Protein AF-A0A3B8NNG6-F1 (afdb_monomer)

Secondary structure (DSSP, 8-state):
-EEEESSHHHHHHHHHTT-SEEEE---S-BTTBTTPPP-HHHHHHHHHTT--S-EEEESS--HHHHHHHHHTT-SEEE-SHHHHTSSSHHHHHHHHHHHHHHHHH-

pLDDT: mean 94.66, std 5.74, range [72.06, 98.62]

Foldseek 3Di:
DEEEDAALVVLVVCVVVPHQAYEYDDADADPVDHPDDTPHLVRLLSNQVPHPHAYEHHHPDALVCVLSNVVSPHPYYDDDCQQPVDPHNVVSVVSSVVSVVVSNVD

Mean predicted aligned error: 2.97 Å

Solvent-accessible surface area (backbone atoms only — not comparable to full-atom values): 5779 Å² total; per-residue (Å²): 93,75,42,80,31,78,48,55,70,50,43,51,49,41,51,76,73,61,43,61,28,37,38,40,42,39,37,33,68,32,88,94,52,73,89,58,81,46,59,27,46,62,52,45,33,56,28,47,76,74,42,89,58,50,31,28,42,26,38,51,51,43,56,90,57,43,45,59,35,44,77,20,53,36,72,44,74,45,72,57,63,62,34,76,70,37,98,48,41,66,60,41,48,50,50,36,52,52,40,52,55,51,54,77,72,108

Structure (mmCIF, N/CA/C/O backbone):
data_AF-A0A3B8NNG6-F1
#
_entry.id   AF-A0A3B8NNG6-F1
#
loop_
_atom_site.group_PDB
_atom_site.id
_atom_site.type_symbol
_atom_site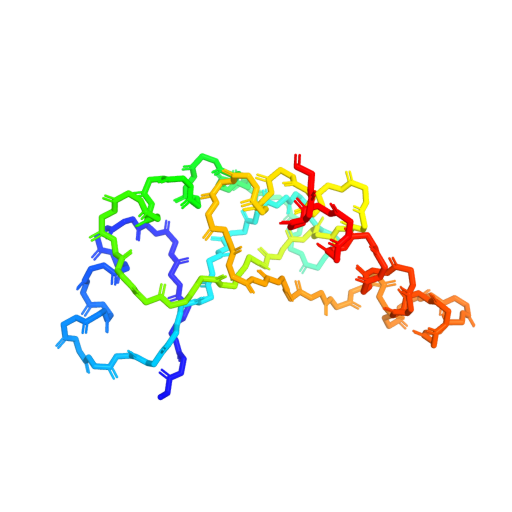.label_atom_id
_atom_site.label_alt_id
_atom_site.label_comp_id
_atom_site.label_asym_id
_atom_site.label_entity_id
_atom_site.label_seq_id
_atom_site.pdbx_PDB_ins_code
_atom_site.Cartn_x
_atom_site.Cartn_y
_atom_site.Cartn_z
_atom_site.occupancy
_atom_site.B_iso_or_equiv
_atom_site.auth_seq_id
_atom_site.auth_comp_id
_atom_site.auth_asym_id
_atom_site.auth_atom_id
_atom_site.pdbx_PDB_model_num
ATOM 1 N N . ILE A 1 1 ? -17.477 4.188 -0.202 1.00 92.81 1 ILE A N 1
ATOM 2 C CA . ILE A 1 1 ? -16.520 5.095 -0.861 1.00 92.81 1 ILE A CA 1
ATOM 3 C C . ILE A 1 1 ? -15.156 4.927 -0.191 1.00 92.81 1 ILE A C 1
ATOM 5 O O . ILE A 1 1 ? -15.122 4.788 1.026 1.00 92.81 1 ILE A O 1
ATOM 9 N N . GLY A 1 2 ? -14.053 4.906 -0.950 1.00 97.12 2 GLY A N 1
ATOM 10 C CA . GLY A 1 2 ? -12.693 4.812 -0.392 1.00 97.12 2 GLY A CA 1
ATOM 11 C C . GLY A 1 2 ? -12.102 6.175 -0.014 1.00 97.12 2 GLY A C 1
ATOM 12 O O . GLY A 1 2 ? -12.447 7.185 -0.632 1.00 97.12 2 GLY A O 1
ATOM 13 N N . ARG A 1 3 ? -11.212 6.216 0.988 1.00 98.19 3 ARG A N 1
ATOM 14 C CA . ARG A 1 3 ? -10.551 7.452 1.461 1.00 98.19 3 ARG A CA 1
ATOM 15 C C . ARG A 1 3 ? -9.034 7.286 1.534 1.00 98.19 3 ARG A C 1
ATOM 17 O O . ARG A 1 3 ? -8.555 6.306 2.092 1.00 98.19 3 ARG A O 1
ATOM 24 N N . SER A 1 4 ? -8.289 8.257 1.009 1.00 97.56 4 SER A N 1
ATOM 25 C CA . SER A 1 4 ? -6.831 8.316 1.173 1.00 97.56 4 SER A CA 1
ATOM 26 C C . SER A 1 4 ? -6.464 8.866 2.546 1.00 97.56 4 SER A C 1
ATOM 28 O O . SER A 1 4 ? -7.036 9.869 2.978 1.00 97.56 4 SER A O 1
ATOM 30 N N . VAL A 1 5 ? -5.512 8.226 3.222 1.00 97.31 5 VAL A N 1
ATOM 31 C CA . VAL A 1 5 ? -5.060 8.604 4.565 1.00 97.31 5 VAL A CA 1
ATOM 32 C C . VAL A 1 5 ? -3.542 8.492 4.694 1.00 97.31 5 VAL A C 1
ATOM 34 O O . VAL A 1 5 ? -2.907 7.635 4.079 1.00 97.31 5 VAL A O 1
ATOM 37 N N . HIS A 1 6 ? -2.983 9.361 5.536 1.00 96.31 6 HIS A N 1
ATOM 38 C CA . HIS A 1 6 ? -1.540 9.485 5.785 1.00 96.31 6 HIS A CA 1
ATOM 39 C C . HIS A 1 6 ? -1.199 9.443 7.289 1.00 96.31 6 HIS A C 1
ATOM 41 O O . HIS A 1 6 ? -0.083 9.755 7.689 1.00 96.31 6 HIS A O 1
ATOM 47 N N . SER A 1 7 ? -2.172 9.108 8.145 1.00 96.75 7 SER A N 1
ATOM 48 C CA . SER A 1 7 ? -2.004 9.013 9.599 1.00 96.75 7 SER A CA 1
ATOM 49 C C . SER A 1 7 ? -3.100 8.146 10.230 1.00 96.75 7 SER A C 1
ATOM 51 O O . SER A 1 7 ? -4.206 8.039 9.692 1.00 96.75 7 SER A O 1
ATOM 53 N N . SER A 1 8 ? -2.839 7.591 11.417 1.00 96.81 8 SER A N 1
ATOM 54 C CA . SER A 1 8 ? -3.838 6.825 12.180 1.00 96.81 8 SER A CA 1
ATOM 55 C C . SER A 1 8 ? -5.033 7.672 12.616 1.00 96.81 8 SER A C 1
ATOM 57 O O . SER A 1 8 ? -6.165 7.194 12.632 1.00 96.81 8 SER A O 1
ATOM 59 N N . SER A 1 9 ? -4.822 8.959 12.906 1.00 97.50 9 SER A N 1
ATOM 60 C CA . SER A 1 9 ? -5.919 9.876 13.234 1.00 97.50 9 SER A CA 1
ATOM 61 C C . SER A 1 9 ? -6.856 10.103 12.045 1.00 97.50 9 SER A C 1
ATOM 63 O O . SER A 1 9 ? -8.075 10.080 12.222 1.00 97.50 9 SER A O 1
ATOM 65 N N . ALA A 1 10 ? -6.309 10.261 10.836 1.00 97.75 10 ALA A N 1
ATOM 66 C CA . ALA A 1 10 ? -7.098 10.384 9.614 1.00 97.75 10 ALA A CA 1
ATOM 67 C C . ALA A 1 10 ? -7.829 9.077 9.275 1.00 97.75 10 ALA A C 1
ATOM 69 O O . ALA A 1 10 ? -8.986 9.123 8.863 1.00 97.75 10 ALA A O 1
ATOM 70 N N . ALA A 1 11 ? -7.195 7.922 9.504 1.00 98.00 11 ALA A N 1
ATOM 71 C CA . ALA A 1 11 ? -7.826 6.615 9.332 1.00 98.00 11 ALA A CA 1
ATOM 72 C C . ALA A 1 11 ? -9.062 6.442 10.229 1.00 98.00 11 ALA A C 1
ATOM 74 O O . ALA A 1 11 ? -10.142 6.118 9.739 1.00 98.00 11 ALA A O 1
ATOM 75 N N . LEU A 1 12 ? -8.937 6.747 11.524 1.00 98.06 12 LEU A N 1
ATOM 76 C CA . LEU A 1 12 ? -10.053 6.667 12.473 1.00 98.06 12 LEU A CA 1
ATOM 77 C C . LEU A 1 12 ? -11.163 7.680 12.170 1.00 98.06 12 LEU A C 1
ATOM 79 O O . LEU A 1 12 ? -12.339 7.397 12.398 1.00 98.06 12 LEU A O 1
ATOM 83 N N . ALA A 1 13 ? -10.813 8.870 11.676 1.00 98.19 13 ALA A N 1
ATOM 84 C CA . ALA A 1 13 ? -11.805 9.840 11.223 1.00 98.19 13 ALA A CA 1
ATOM 85 C C . ALA A 1 13 ? -12.575 9.310 10.004 1.00 98.19 13 ALA A C 1
ATOM 87 O O . ALA A 1 13 ? -13.803 9.302 10.021 1.00 98.19 13 ALA A O 1
ATOM 88 N N . ALA A 1 14 ? -11.870 8.785 8.999 1.00 98.12 14 ALA A N 1
ATOM 89 C CA . ALA A 1 14 ? -12.479 8.220 7.798 1.00 98.12 14 ALA A CA 1
ATOM 90 C C . ALA A 1 14 ? -13.382 7.012 8.106 1.00 98.12 14 ALA A C 1
ATOM 92 O O . ALA A 1 14 ? -14.447 6.877 7.507 1.00 98.12 14 ALA A O 1
ATOM 93 N N . GLU A 1 15 ? -13.003 6.168 9.068 1.00 98.12 15 GLU A N 1
ATOM 94 C CA . GLU A 1 15 ? -13.855 5.077 9.550 1.00 98.12 15 GLU A CA 1
ATOM 95 C C . GLU A 1 15 ? -15.163 5.598 10.160 1.00 98.12 15 GLU A C 1
ATOM 97 O O . GLU A 1 15 ? -16.243 5.136 9.796 1.00 98.12 15 GLU A O 1
ATOM 102 N N . LYS A 1 16 ? -15.092 6.617 11.025 1.00 97.75 16 LYS A N 1
ATOM 103 C CA . LYS A 1 16 ? -16.283 7.251 11.621 1.00 97.75 16 LYS A CA 1
ATOM 104 C C . LYS A 1 16 ? -17.163 7.959 10.593 1.00 97.75 16 LYS A C 1
ATOM 106 O O . LYS A 1 16 ? -18.375 8.019 10.771 1.00 97.75 16 LYS A O 1
ATOM 111 N N . GLU A 1 17 ? -16.560 8.492 9.536 1.00 97.94 17 GLU A N 1
ATOM 112 C CA . GLU A 1 17 ? -17.259 9.103 8.402 1.00 97.94 17 GLU A CA 1
ATOM 113 C C . GLU A 1 17 ? -17.935 8.067 7.483 1.00 97.94 17 GLU A C 1
ATOM 115 O O . GLU A 1 17 ? -18.667 8.453 6.572 1.00 97.94 17 GLU A O 1
ATOM 120 N N . GLY A 1 18 ? -17.729 6.766 7.718 1.00 97.88 18 GLY A N 1
ATOM 121 C CA . GLY A 1 18 ? -18.358 5.692 6.949 1.00 97.88 18 GLY A CA 1
ATOM 122 C C . GLY A 1 18 ? -17.631 5.351 5.648 1.00 97.88 18 GLY A C 1
ATOM 123 O O . GLY A 1 18 ? -18.274 5.016 4.654 1.00 97.88 18 GLY A O 1
ATOM 124 N N . ALA A 1 19 ? -16.299 5.464 5.616 1.00 98.38 19 ALA A N 1
ATOM 125 C CA . ALA A 1 19 ? -15.513 4.937 4.503 1.00 98.38 19 ALA A CA 1
ATOM 126 C C . ALA A 1 19 ? -15.664 3.406 4.384 1.00 98.38 19 ALA A C 1
ATOM 128 O O . ALA A 1 19 ? -15.756 2.706 5.387 1.00 98.38 19 ALA A O 1
ATOM 129 N N . ASP A 1 20 ? -15.636 2.882 3.153 1.00 98.44 20 ASP A N 1
ATOM 130 C CA . ASP A 1 20 ? -15.699 1.427 2.912 1.00 98.44 20 ASP A CA 1
ATOM 131 C C . ASP A 1 20 ? -14.315 0.770 3.013 1.00 98.44 20 ASP A C 1
ATOM 133 O O . ASP A 1 20 ? -14.202 -0.408 3.332 1.00 98.44 20 ASP A O 1
ATOM 137 N N . PHE A 1 21 ? -13.263 1.521 2.676 1.00 98.56 21 PHE A N 1
ATOM 138 C CA . PHE A 1 21 ? -11.866 1.093 2.723 1.00 98.56 21 PHE A CA 1
ATOM 139 C C . PHE A 1 21 ? -10.942 2.313 2.733 1.00 98.56 21 PHE A C 1
ATOM 141 O O . PHE A 1 21 ? -11.335 3.419 2.332 1.00 98.56 21 PHE A O 1
ATOM 148 N N . LEU A 1 22 ? -9.699 2.102 3.156 1.00 98.62 22 LEU A N 1
ATOM 149 C CA . LEU A 1 22 ? -8.685 3.145 3.231 1.00 98.62 22 LEU A CA 1
ATOM 150 C C . LEU A 1 22 ? -7.553 2.876 2.246 1.00 98.62 22 LEU A C 1
ATOM 152 O O . LEU A 1 22 ? -7.085 1.750 2.106 1.00 98.62 22 LEU A O 1
ATOM 156 N N . VAL A 1 23 ? -7.094 3.932 1.584 1.00 98.25 23 VAL A N 1
ATOM 157 C CA . VAL A 1 23 ? -5.878 3.928 0.772 1.00 98.25 23 VAL A CA 1
ATOM 158 C C . VAL A 1 23 ? -4.775 4.577 1.599 1.00 98.25 23 VAL A C 1
ATOM 160 O O . VAL A 1 23 ? -4.843 5.766 1.902 1.00 98.25 23 VAL A O 1
ATOM 163 N N . VAL A 1 24 ? -3.777 3.792 1.990 1.00 98.06 24 VAL A N 1
ATOM 164 C CA . VAL A 1 24 ? -2.717 4.205 2.913 1.00 98.06 24 VAL A CA 1
ATOM 165 C C . VAL A 1 24 ? -1.438 4.440 2.123 1.00 98.06 24 VAL A C 1
ATOM 167 O O . VAL A 1 24 ? -0.930 3.527 1.472 1.00 98.06 24 VAL A O 1
ATOM 170 N N . GLY A 1 25 ? -0.908 5.658 2.171 1.00 93.19 25 GLY A N 1
ATOM 171 C CA . GLY A 1 25 ? 0.292 6.030 1.425 1.00 93.19 25 GLY A CA 1
ATOM 172 C C . GLY A 1 25 ? 1.092 7.145 2.095 1.00 93.19 25 GLY A C 1
ATOM 173 O O . GLY A 1 25 ? 0.637 7.744 3.063 1.00 93.19 25 GLY A O 1
ATOM 174 N N . THR A 1 26 ? 2.288 7.467 1.609 1.00 92.31 26 THR A N 1
ATOM 175 C CA . THR A 1 26 ? 3.054 6.729 0.585 1.00 92.31 26 THR A CA 1
ATOM 176 C C . THR A 1 26 ? 3.900 5.651 1.276 1.00 92.31 26 THR A C 1
ATOM 178 O O . THR A 1 26 ? 4.599 5.955 2.240 1.00 92.31 26 THR A O 1
ATOM 181 N N . MET A 1 27 ? 3.837 4.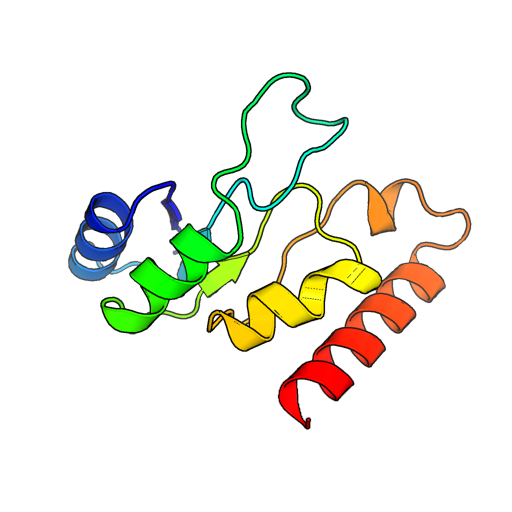392 0.824 1.00 94.88 27 MET A N 1
ATOM 182 C CA . MET A 1 27 ? 4.540 3.274 1.482 1.00 94.88 27 MET A CA 1
ATOM 183 C C . MET A 1 27 ? 6.041 3.255 1.191 1.00 94.88 27 MET A C 1
ATOM 185 O O . MET A 1 27 ? 6.842 3.062 2.096 1.00 94.88 27 MET A O 1
ATOM 189 N N . TYR A 1 28 ? 6.435 3.510 -0.052 1.00 93.62 28 TYR A N 1
ATOM 190 C CA . TYR A 1 28 ? 7.832 3.507 -0.478 1.00 93.62 28 TYR A CA 1
ATOM 191 C C . TYR A 1 28 ? 8.115 4.666 -1.434 1.00 93.62 28 TYR A C 1
ATOM 193 O O . TYR A 1 28 ? 7.203 5.235 -2.040 1.00 93.62 28 TYR A O 1
ATOM 201 N N . ALA A 1 29 ? 9.396 5.001 -1.602 1.00 87.62 29 ALA A N 1
ATOM 202 C CA . ALA A 1 29 ? 9.815 6.035 -2.541 1.00 87.62 29 ALA A CA 1
ATOM 203 C C . ALA A 1 29 ? 9.356 5.684 -3.967 1.00 87.62 29 ALA A C 1
ATOM 205 O O . ALA A 1 29 ? 9.395 4.524 -4.383 1.00 87.62 29 ALA A O 1
ATOM 206 N N . SER A 1 30 ? 8.917 6.684 -4.732 1.00 80.50 30 SER A N 1
ATOM 207 C CA . SER A 1 30 ? 8.425 6.467 -6.093 1.00 80.50 30 SER A CA 1
ATOM 208 C C . SER A 1 30 ? 8.865 7.574 -7.043 1.00 80.50 30 SER A C 1
ATOM 210 O O . SER A 1 30 ? 8.990 8.731 -6.653 1.00 80.50 30 SER A O 1
ATOM 212 N N . SER A 1 31 ? 9.047 7.230 -8.318 1.00 77.12 31 SER A N 1
ATOM 213 C CA . SER A 1 31 ? 9.351 8.209 -9.368 1.00 77.12 31 SER A CA 1
ATOM 214 C C . SER A 1 31 ? 8.178 9.141 -9.688 1.00 77.12 31 SER A C 1
ATOM 216 O O . SER A 1 31 ? 8.394 10.212 -10.246 1.00 77.12 31 SER A O 1
ATOM 218 N N . SER A 1 32 ? 6.947 8.758 -9.335 1.00 73.19 32 SER A N 1
ATOM 219 C CA . SER A 1 32 ? 5.754 9.591 -9.520 1.00 73.19 32 SER A CA 1
ATOM 220 C C . SER A 1 32 ? 5.653 10.734 -8.503 1.00 73.19 32 SER A C 1
ATOM 222 O O . SER A 1 32 ? 4.969 11.709 -8.785 1.00 73.19 32 SER A O 1
ATOM 224 N N . HIS A 1 33 ? 6.338 10.624 -7.357 1.00 72.06 33 HIS A N 1
ATOM 225 C CA . HIS A 1 33 ? 6.376 11.635 -6.291 1.00 72.06 33 HIS A CA 1
ATOM 226 C C . HIS A 1 33 ? 7.802 11.720 -5.708 1.00 72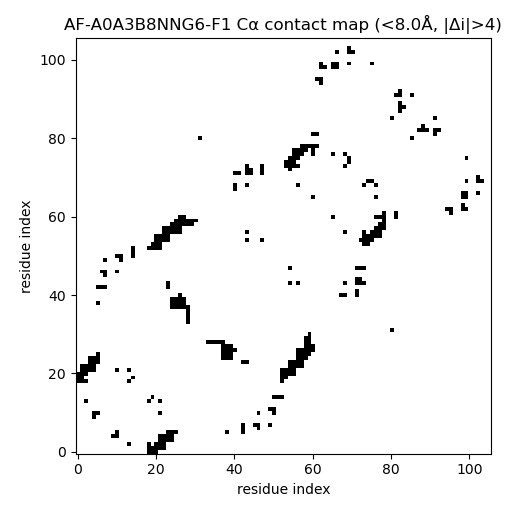.06 33 HIS A C 1
ATOM 228 O O . HIS A 1 33 ? 8.075 11.178 -4.634 1.00 72.06 33 HIS A O 1
ATOM 234 N N . PRO A 1 34 ? 8.760 12.314 -6.443 1.00 74.50 34 PRO A N 1
ATOM 235 C CA . PRO A 1 34 ? 10.146 12.394 -6.000 1.00 74.50 34 PRO A CA 1
ATOM 236 C C . PRO A 1 34 ? 10.299 13.366 -4.819 1.00 74.50 34 PRO A C 1
ATOM 238 O O . PRO A 1 34 ? 9.790 14.481 -4.861 1.00 74.50 34 PRO A O 1
ATOM 241 N N . GLY A 1 35 ? 11.055 12.963 -3.793 1.00 73.62 35 GLY A N 1
ATOM 242 C CA . GLY A 1 35 ? 11.416 13.822 -2.654 1.00 73.62 35 GLY A CA 1
ATOM 243 C C . GLY A 1 35 ? 10.470 13.765 -1.451 1.00 73.62 35 GLY A C 1
ATOM 244 O O . GLY A 1 35 ? 10.769 14.386 -0.435 1.00 73.62 35 GLY A O 1
ATOM 245 N N . GLU A 1 36 ? 9.375 13.010 -1.529 1.00 78.69 36 GLU A N 1
ATOM 246 C CA . GLU A 1 36 ? 8.544 12.715 -0.359 1.00 78.69 36 GLU A CA 1
ATOM 247 C C . GLU A 1 36 ? 9.166 11.591 0.475 1.00 78.69 36 GLU A C 1
ATOM 249 O O . GLU A 1 36 ? 9.514 10.531 -0.055 1.00 78.69 36 GLU A O 1
ATOM 254 N N . GLU A 1 37 ? 9.297 11.817 1.784 1.00 84.38 37 GLU A N 1
ATOM 255 C CA . GLU A 1 37 ? 9.709 10.777 2.723 1.00 84.38 37 GLU A CA 1
ATOM 256 C C . GLU A 1 37 ? 8.552 9.777 2.899 1.00 84.38 37 GLU A C 1
ATOM 258 O O . GLU A 1 37 ? 7.451 10.178 3.290 1.00 84.38 37 GLU A O 1
ATOM 263 N N . PRO A 1 38 ? 8.742 8.486 2.574 1.00 90.25 38 PRO A N 1
ATOM 264 C CA . PRO A 1 38 ? 7.669 7.509 2.690 1.00 90.25 38 PRO A CA 1
ATOM 265 C C . PRO A 1 38 ? 7.285 7.284 4.152 1.00 90.25 38 PRO A C 1
ATOM 267 O O . PRO A 1 38 ? 8.150 7.120 5.008 1.00 90.25 38 PRO A O 1
ATOM 270 N N . ALA A 1 39 ? 5.984 7.178 4.425 1.00 93.19 39 ALA A N 1
ATOM 271 C CA . ALA A 1 39 ? 5.484 6.811 5.750 1.00 93.19 39 ALA A CA 1
ATOM 272 C C . ALA A 1 39 ? 5.860 5.368 6.128 1.00 93.19 39 ALA A C 1
ATOM 274 O O . ALA A 1 39 ? 5.974 5.028 7.306 1.00 93.19 39 ALA A O 1
ATOM 275 N N . GLY A 1 40 ? 6.055 4.517 5.119 1.00 94.06 40 GLY A N 1
ATOM 276 C CA . GLY A 1 40 ? 6.498 3.148 5.313 1.00 94.06 40 GLY A CA 1
ATOM 277 C C . GLY A 1 40 ? 5.416 2.200 5.843 1.00 94.06 40 GLY A C 1
ATOM 278 O O . GLY A 1 40 ? 4.319 2.614 6.232 1.00 94.06 40 GLY A O 1
ATOM 279 N N . PRO A 1 41 ? 5.740 0.900 5.922 1.00 96.12 41 PRO A N 1
ATOM 280 C CA . PRO A 1 41 ? 4.855 -0.126 6.484 1.00 96.12 41 PRO A CA 1
ATOM 281 C C . PRO A 1 41 ? 4.559 0.051 7.979 1.00 96.12 41 PRO A C 1
ATOM 283 O O . PRO A 1 41 ? 3.599 -0.526 8.487 1.00 96.12 41 PRO A O 1
ATOM 286 N N . GLY A 1 42 ? 5.334 0.877 8.692 1.00 96.81 42 GLY A N 1
ATOM 287 C CA . GLY A 1 42 ? 5.036 1.265 10.073 1.00 96.81 42 GLY A CA 1
ATOM 288 C C . GLY A 1 42 ? 3.660 1.922 10.206 1.00 96.81 42 GLY A C 1
ATOM 289 O O . GLY A 1 42 ? 2.859 1.486 11.027 1.00 96.81 42 GLY A O 1
ATOM 290 N N . LEU A 1 43 ? 3.332 2.872 9.322 1.00 97.38 43 LEU A N 1
ATOM 291 C CA . LEU A 1 43 ? 2.011 3.509 9.306 1.00 97.38 43 LEU A CA 1
ATOM 292 C C . LEU A 1 43 ? 0.887 2.497 9.041 1.00 97.38 43 LEU A C 1
ATOM 294 O O . LEU A 1 43 ? -0.168 2.562 9.671 1.00 97.38 43 LEU A O 1
ATOM 298 N N . MET A 1 44 ? 1.106 1.554 8.119 1.00 98.25 44 MET A N 1
ATOM 299 C CA . MET A 1 44 ? 0.146 0.479 7.846 1.00 98.25 44 MET A CA 1
ATOM 300 C C . MET A 1 44 ? -0.119 -0.344 9.114 1.00 98.25 44 MET A C 1
ATOM 302 O O . MET A 1 44 ? -1.275 -0.578 9.469 1.00 98.25 44 MET A O 1
ATOM 306 N N . ARG A 1 45 ? 0.946 -0.702 9.841 1.00 98.19 45 ARG A N 1
ATOM 307 C CA . ARG A 1 45 ? 0.859 -1.453 11.097 1.00 98.19 45 ARG A CA 1
ATOM 308 C C . ARG A 1 45 ? 0.092 -0.682 12.170 1.00 98.19 45 ARG A C 1
ATOM 310 O O . ARG A 1 45 ? -0.804 -1.248 12.791 1.00 98.19 45 ARG A O 1
ATOM 317 N N . ASP A 1 46 ? 0.369 0.608 12.330 1.00 97.94 46 ASP A N 1
ATOM 318 C CA . ASP A 1 46 ? -0.322 1.460 13.303 1.00 97.94 46 ASP A CA 1
ATOM 319 C C . ASP A 1 46 ? -1.823 1.595 12.999 1.00 97.94 46 ASP A C 1
ATOM 321 O O . ASP A 1 46 ? -2.665 1.541 13.903 1.00 97.94 46 ASP A O 1
ATOM 325 N N . ILE A 1 47 ? -2.179 1.755 11.720 1.00 98.19 47 ILE A N 1
ATOM 326 C CA . ILE A 1 47 ? -3.580 1.843 11.295 1.00 98.19 47 ILE A CA 1
ATOM 327 C C . ILE A 1 47 ? -4.274 0.494 11.478 1.00 98.19 47 ILE A C 1
ATOM 329 O O . ILE A 1 47 ? -5.355 0.461 12.058 1.00 98.19 47 ILE A O 1
ATOM 333 N N . SER A 1 48 ? -3.667 -0.614 11.048 1.00 97.81 48 SER A N 1
ATOM 334 C CA . SER A 1 48 ? -4.276 -1.949 11.165 1.00 97.81 48 SER A CA 1
ATOM 335 C C . SER A 1 48 ? -4.550 -2.358 12.617 1.00 97.81 48 SER A C 1
ATOM 337 O O . SER A 1 48 ? -5.521 -3.059 12.893 1.00 97.81 48 SER A O 1
ATOM 339 N N . GLY A 1 49 ? -3.745 -1.869 13.567 1.00 97.50 49 GLY A N 1
ATOM 340 C CA . GLY A 1 49 ? -3.954 -2.107 14.994 1.00 97.50 49 GLY A CA 1
ATOM 341 C C . GLY A 1 49 ? -5.142 -1.349 15.600 1.00 97.50 49 GLY A C 1
ATOM 342 O O . GLY A 1 49 ? -5.555 -1.664 16.716 1.00 97.50 49 GLY A O 1
ATOM 343 N N . THR A 1 50 ? -5.693 -0.347 14.905 1.00 95.69 50 THR A N 1
ATOM 344 C CA . THR A 1 50 ? -6.721 0.559 15.454 1.00 95.69 50 THR A CA 1
ATOM 345 C C . THR A 1 50 ? -7.973 0.704 14.588 1.00 95.69 50 THR A C 1
ATOM 347 O O . THR A 1 50 ? -9.054 0.922 15.134 1.00 95.69 50 THR A O 1
ATOM 350 N N . CYS A 1 51 ? -7.857 0.553 13.270 1.00 95.88 51 CYS A N 1
ATOM 351 C CA . CYS A 1 51 ? -8.937 0.649 12.294 1.00 95.88 51 CYS A CA 1
ATOM 352 C C . CYS A 1 51 ? -9.333 -0.744 11.790 1.00 95.88 51 CYS A C 1
ATOM 354 O O . CYS A 1 51 ? -8.483 -1.607 11.583 1.00 95.88 51 CYS A O 1
ATOM 356 N N . ARG A 1 52 ? -10.634 -0.967 11.581 1.00 95.50 52 ARG A N 1
ATOM 357 C CA . ARG A 1 52 ? -11.189 -2.258 11.138 1.00 95.50 52 ARG A CA 1
ATOM 358 C C . ARG A 1 52 ? -11.509 -2.299 9.646 1.00 95.50 52 ARG A C 1
ATOM 360 O O . ARG A 1 52 ? -11.901 -3.353 9.145 1.00 95.50 52 ARG A O 1
ATOM 367 N N . LEU A 1 53 ? -11.392 -1.171 8.950 1.00 98.31 53 LEU A N 1
ATOM 368 C CA . LEU A 1 53 ? -11.634 -1.104 7.514 1.00 98.31 53 LEU A CA 1
ATOM 369 C C . LEU A 1 53 ? -10.518 -1.802 6.723 1.00 98.31 53 LEU A C 1
ATOM 371 O O . LEU A 1 53 ? 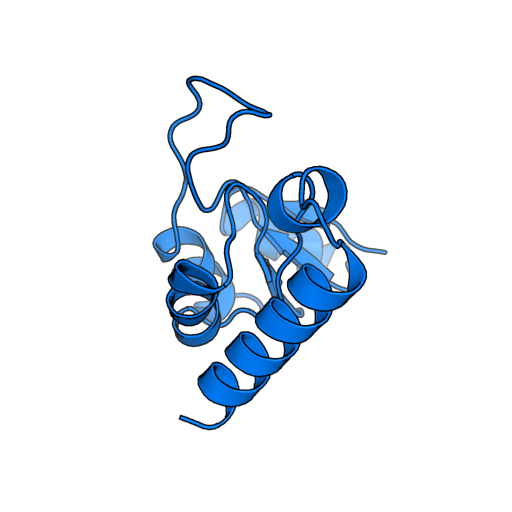-9.362 -1.773 7.147 1.00 98.31 53 LEU A O 1
ATOM 375 N N . PRO A 1 54 ? -10.826 -2.363 5.540 1.00 98.44 54 PRO A N 1
ATOM 376 C CA . PRO A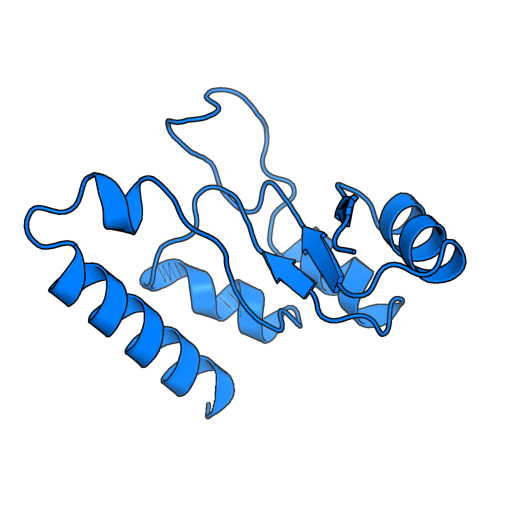 1 54 ? -9.809 -2.865 4.627 1.00 98.44 54 PRO A CA 1
ATOM 377 C C . PRO A 1 54 ? -8.793 -1.779 4.261 1.00 98.44 54 PRO A C 1
ATOM 379 O O . PRO A 1 54 ? -9.169 -0.652 3.919 1.00 98.44 54 PRO A O 1
ATOM 382 N N . LEU A 1 55 ? -7.509 -2.134 4.297 1.00 98.62 55 LEU A N 1
ATOM 383 C CA . LEU A 1 55 ? -6.402 -1.211 4.043 1.00 98.62 55 LEU A CA 1
ATOM 384 C C . LEU A 1 55 ? -5.701 -1.563 2.733 1.00 98.62 55 LEU A C 1
ATOM 386 O O . LEU A 1 55 ? -5.259 -2.696 2.542 1.00 98.62 55 LEU A O 1
ATOM 390 N N . ILE A 1 56 ? -5.572 -0.587 1.839 1.00 98.50 56 ILE A N 1
ATOM 391 C CA . ILE A 1 56 ? -4.887 -0.720 0.554 1.00 98.50 56 ILE A CA 1
ATOM 392 C C . ILE A 1 56 ? -3.613 0.122 0.583 1.00 98.50 56 ILE A C 1
ATOM 394 O O . ILE A 1 56 ? -3.685 1.349 0.598 1.00 98.50 56 ILE A O 1
ATOM 398 N N . GLY A 1 57 ? -2.445 -0.520 0.581 1.00 97.75 57 GLY A N 1
ATOM 399 C CA . GLY A 1 57 ? -1.161 0.186 0.550 1.00 97.75 57 GLY A CA 1
ATOM 400 C C . GLY A 1 57 ? -0.857 0.761 -0.834 1.00 97.75 57 GLY A C 1
ATOM 401 O O . GLY A 1 57 ? -0.977 0.055 -1.834 1.00 97.75 57 GLY A O 1
ATOM 402 N N . ILE A 1 58 ? -0.449 2.028 -0.915 1.00 96.25 58 ILE A N 1
ATOM 403 C CA . ILE A 1 58 ? -0.093 2.695 -2.173 1.00 96.25 58 ILE A CA 1
ATOM 404 C C . ILE A 1 58 ? 1.233 3.452 -2.065 1.00 96.25 58 ILE A C 1
ATOM 406 O O . ILE A 1 58 ? 1.596 3.987 -1.018 1.00 96.25 58 ILE A O 1
ATOM 410 N N . GLY A 1 59 ? 1.933 3.543 -3.196 1.00 93.81 59 GLY A N 1
ATOM 411 C CA . GLY A 1 59 ? 3.138 4.355 -3.349 1.00 93.81 59 GLY A CA 1
ATOM 412 C C . GLY A 1 59 ? 4.406 3.514 -3.321 1.00 93.81 59 GLY A C 1
ATOM 413 O O . GLY A 1 59 ? 4.742 2.929 -2.299 1.00 93.81 59 GLY A O 1
ATOM 414 N N . GLY A 1 60 ? 5.083 3.427 -4.470 1.00 93.12 60 GLY A N 1
ATOM 415 C CA . GLY A 1 60 ? 6.350 2.698 -4.612 1.00 93.12 60 GLY A CA 1
ATOM 416 C C . GLY A 1 60 ? 6.264 1.177 -4.402 1.00 93.12 60 GLY A C 1
ATOM 417 O O . GLY A 1 60 ? 7.288 0.527 -4.213 1.00 93.12 60 GLY A O 1
ATOM 418 N N . VAL A 1 61 ? 5.060 0.596 -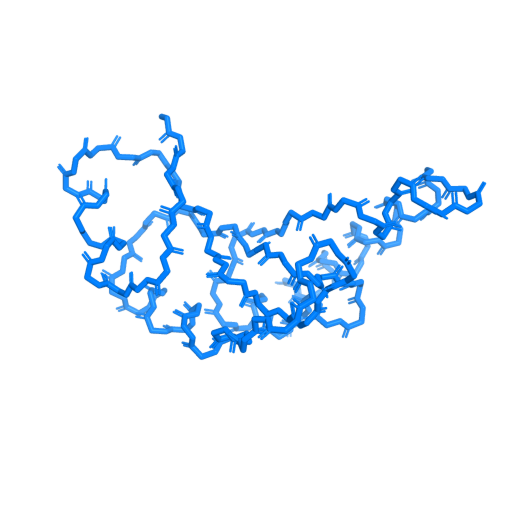4.430 1.00 95.44 61 VAL A N 1
ATOM 419 C CA . VAL A 1 61 ? 4.869 -0.845 -4.221 1.00 95.44 61 VAL A CA 1
ATOM 420 C C . VAL A 1 61 ? 5.334 -1.646 -5.444 1.00 95.44 61 VAL A C 1
ATOM 422 O O . VAL A 1 61 ? 5.031 -1.304 -6.592 1.00 95.44 61 VAL A O 1
ATOM 425 N N . THR A 1 62 ? 6.054 -2.731 -5.182 1.00 94.44 62 THR A N 1
ATOM 426 C CA . THR A 1 62 ? 6.491 -3.754 -6.137 1.00 94.44 62 THR A CA 1
ATOM 427 C C . THR A 1 62 ? 6.163 -5.139 -5.570 1.00 94.44 62 THR A C 1
ATOM 429 O O . THR A 1 62 ? 5.882 -5.254 -4.377 1.00 94.44 62 THR A O 1
ATOM 432 N N . PRO A 1 63 ? 6.198 -6.215 -6.378 1.00 93.44 63 PRO A N 1
ATOM 433 C CA . PRO A 1 63 ? 6.031 -7.565 -5.849 1.00 93.44 63 PRO A CA 1
ATOM 434 C C . PRO A 1 63 ? 6.988 -7.850 -4.687 1.00 93.44 63 PRO A C 1
ATOM 436 O O . PRO A 1 63 ? 6.572 -8.368 -3.670 1.00 93.44 63 PRO A O 1
ATOM 439 N N . GLU A 1 64 ? 8.244 -7.428 -4.788 1.00 91.69 64 GLU A N 1
ATOM 440 C CA . GLU A 1 64 ? 9.295 -7.752 -3.822 1.00 91.69 64 GLU A CA 1
ATOM 441 C C . GLU A 1 64 ? 9.111 -7.081 -2.449 1.00 91.69 64 GLU A C 1
ATOM 443 O O . GLU A 1 64 ? 9.616 -7.605 -1.461 1.00 91.69 64 GLU A O 1
ATOM 448 N N . ASN A 1 65 ? 8.395 -5.951 -2.371 1.00 94.25 65 ASN A N 1
ATOM 449 C CA . ASN A 1 65 ? 8.127 -5.249 -1.108 1.00 94.25 65 ASN A CA 1
ATOM 450 C C . ASN A 1 65 ? 6.671 -5.375 -0.621 1.00 94.25 65 ASN A C 1
ATOM 452 O O . ASN A 1 65 ? 6.381 -5.060 0.529 1.00 94.25 65 ASN A O 1
ATOM 456 N N . ALA A 1 66 ? 5.755 -5.891 -1.447 1.00 95.56 66 ALA A N 1
ATOM 457 C CA . ALA A 1 66 ? 4.343 -6.011 -1.088 1.00 95.56 66 ALA A CA 1
ATOM 458 C C . ALA A 1 66 ? 4.094 -6.924 0.128 1.00 95.56 66 ALA A C 1
ATOM 460 O O . ALA A 1 66 ? 3.107 -6.734 0.837 1.00 95.56 66 ALA A O 1
ATOM 461 N N . GLY A 1 67 ? 4.986 -7.884 0.388 1.00 95.56 67 GLY A N 1
ATOM 462 C CA . GLY A 1 67 ? 4.865 -8.818 1.512 1.00 95.56 67 GLY A CA 1
ATOM 463 C C . GLY A 1 67 ? 4.920 -8.122 2.869 1.00 95.56 67 GLY A C 1
ATOM 464 O O . GLY A 1 67 ? 4.110 -8.414 3.741 1.00 95.56 67 GLY A O 1
ATOM 465 N N . GLU A 1 68 ? 5.783 -7.117 3.015 1.00 96.44 68 GLU A N 1
ATOM 466 C CA . GLU A 1 68 ? 5.904 -6.350 4.259 1.00 96.44 68 GLU A CA 1
ATOM 467 C C . GLU A 1 68 ? 4.617 -5.564 4.573 1.00 96.44 68 GLU A C 1
ATOM 469 O O . GLU A 1 68 ? 4.246 -5.390 5.733 1.00 96.44 68 GLU A O 1
ATOM 474 N N . LEU A 1 69 ? 3.886 -5.126 3.540 1.00 97.50 69 LEU A N 1
ATOM 475 C CA . LEU A 1 69 ? 2.578 -4.489 3.709 1.00 97.50 69 LEU A CA 1
ATOM 476 C C . LEU A 1 69 ? 1.510 -5.487 4.146 1.00 97.50 69 LEU A C 1
ATOM 478 O O . LEU A 1 69 ? 0.690 -5.158 5.002 1.00 97.50 69 LEU A O 1
ATOM 482 N N . VAL A 1 70 ? 1.527 -6.695 3.581 1.00 97.38 70 VAL A N 1
ATOM 483 C CA . VAL A 1 70 ? 0.637 -7.784 4.002 1.00 97.38 70 VAL A CA 1
ATOM 484 C C . VAL A 1 70 ? 0.874 -8.120 5.476 1.00 97.38 70 VAL A C 1
ATOM 486 O O . VAL A 1 70 ? -0.075 -8.121 6.256 1.00 97.38 70 VAL A O 1
ATOM 489 N N . GLU A 1 71 ? 2.132 -8.293 5.883 1.00 97.00 71 GLU A N 1
ATOM 490 C CA . GLU A 1 71 ? 2.518 -8.511 7.285 1.00 97.00 71 GLU A CA 1
ATOM 491 C C . GLU A 1 71 ? 2.122 -7.341 8.200 1.00 97.00 71 GLU A C 1
ATOM 493 O O . GLU A 1 71 ? 1.828 -7.528 9.381 1.00 97.00 71 GLU A O 1
ATOM 498 N N . ALA A 1 72 ? 2.104 -6.118 7.669 1.00 97.38 72 ALA A N 1
ATOM 499 C CA . ALA A 1 72 ? 1.648 -4.929 8.380 1.00 97.38 72 ALA A CA 1
ATOM 500 C C . ALA A 1 72 ? 0.114 -4.791 8.448 1.00 97.38 72 ALA A C 1
ATOM 502 O O . ALA A 1 72 ? -0.365 -3.816 9.020 1.00 97.38 72 ALA A O 1
ATOM 503 N N . GLY A 1 73 ? -0.657 -5.736 7.898 1.00 97.19 73 GLY A N 1
ATOM 504 C CA . GLY A 1 73 ? -2.121 -5.760 7.976 1.00 97.19 73 GLY A CA 1
ATOM 505 C C . GLY A 1 73 ? -2.843 -5.218 6.740 1.00 97.19 73 GLY A C 1
ATOM 506 O O . GLY A 1 73 ? -4.046 -4.954 6.799 1.00 97.19 73 GLY A O 1
ATOM 507 N N . ALA A 1 74 ? -2.149 -5.051 5.612 1.00 97.94 74 ALA A N 1
ATOM 508 C CA . ALA A 1 74 ? -2.789 -4.648 4.367 1.00 97.94 74 ALA A CA 1
ATOM 509 C C . ALA A 1 74 ? -3.734 -5.738 3.833 1.00 97.94 74 ALA A C 1
ATOM 511 O O . ALA A 1 74 ? -3.384 -6.912 3.702 1.00 97.94 74 ALA A O 1
ATOM 512 N N . SER A 1 75 ? -4.932 -5.317 3.433 1.00 97.75 75 SER A N 1
ATOM 513 C CA . SER A 1 75 ? -5.904 -6.142 2.705 1.00 97.75 75 SER A CA 1
ATOM 514 C C . SER A 1 75 ? -5.636 -6.170 1.195 1.00 97.75 75 SER A C 1
ATOM 516 O O . SER A 1 75 ? -6.274 -6.923 0.462 1.00 97.75 75 SER A O 1
ATOM 518 N N . GLY A 1 76 ? -4.711 -5.340 0.711 1.00 97.44 76 GLY A N 1
ATOM 519 C CA . GLY A 1 76 ? -4.302 -5.274 -0.685 1.00 97.44 76 GLY A CA 1
ATOM 520 C C . GLY A 1 76 ? -3.306 -4.148 -0.944 1.00 97.44 76 GLY A C 1
ATOM 521 O O . GLY A 1 76 ? -2.920 -3.407 -0.038 1.00 97.44 76 GLY A O 1
ATOM 522 N N . VAL A 1 77 ? -2.904 -3.999 -2.206 1.00 97.81 77 VAL A N 1
ATOM 523 C CA . VAL A 1 77 ? -1.993 -2.937 -2.649 1.00 97.81 77 VAL A CA 1
ATOM 524 C C . VAL A 1 77 ? -2.476 -2.295 -3.945 1.00 97.81 77 VAL A C 1
ATOM 526 O O . VAL A 1 77 ? -3.163 -2.928 -4.749 1.00 97.81 77 VAL A O 1
ATOM 529 N N . ALA A 1 78 ? -2.089 -1.042 -4.159 1.00 96.62 78 ALA A N 1
ATOM 530 C CA . ALA A 1 78 ? -2.310 -0.293 -5.386 1.00 96.62 78 ALA A CA 1
ATOM 531 C C . ALA A 1 78 ? -0.969 0.120 -6.009 1.00 96.62 78 ALA A C 1
ATOM 533 O O . ALA A 1 78 ? -0.058 0.597 -5.328 1.00 96.62 78 ALA A O 1
ATOM 534 N N . VAL A 1 79 ? -0.858 -0.041 -7.328 1.00 95.44 79 VAL A N 1
ATOM 535 C CA . VAL A 1 79 ? 0.355 0.237 -8.109 1.00 95.44 79 VAL A CA 1
ATOM 536 C C . VAL A 1 79 ? 0.013 0.974 -9.403 1.00 95.44 79 VAL A C 1
ATOM 538 O O . VAL A 1 79 ? -1.062 0.786 -9.966 1.00 95.44 79 VAL A O 1
ATOM 541 N N . ILE A 1 80 ? 0.950 1.795 -9.888 1.00 93.56 80 ILE A N 1
ATOM 542 C CA . ILE A 1 80 ? 0.857 2.483 -11.188 1.00 93.56 80 ILE A CA 1
ATOM 543 C C . ILE A 1 80 ? 2.031 2.036 -12.063 1.00 93.56 80 ILE A C 1
ATOM 545 O O . ILE A 1 80 ? 1.876 1.177 -12.929 1.00 93.56 80 ILE A O 1
ATOM 549 N N . THR A 1 81 ? 3.230 2.559 -11.793 1.00 91.25 81 THR A N 1
ATOM 550 C CA . THR A 1 81 ? 4.420 2.374 -12.640 1.00 91.25 81 THR A CA 1
ATOM 551 C C . THR A 1 81 ? 4.830 0.912 -12.794 1.00 91.25 81 THR A C 1
ATOM 553 O O . THR A 1 81 ? 5.200 0.509 -13.890 1.00 91.25 81 THR A O 1
ATOM 556 N N . ASN A 1 82 ? 4.714 0.096 -11.738 1.00 90.44 82 ASN A N 1
ATOM 557 C CA . ASN A 1 82 ? 5.104 -1.318 -11.779 1.00 90.44 82 ASN A CA 1
ATOM 558 C C . ASN A 1 82 ? 4.348 -2.122 -12.856 1.00 90.44 82 ASN A C 1
ATOM 560 O O . ASN A 1 82 ? 4.918 -3.042 -13.432 1.00 90.44 82 ASN A O 1
ATOM 564 N N . ILE A 1 83 ? 3.100 -1.744 -13.158 1.00 95.44 83 ILE A N 1
ATOM 565 C CA . ILE A 1 83 ? 2.295 -2.375 -14.211 1.00 95.44 83 ILE A CA 1
ATOM 566 C C . ILE A 1 83 ? 2.374 -1.569 -15.507 1.00 95.44 83 ILE A C 1
ATOM 568 O O . ILE A 1 83 ? 2.669 -2.129 -16.559 1.00 95.44 83 ILE A O 1
ATOM 572 N N . LEU A 1 84 ? 2.117 -0.258 -15.451 1.00 95.25 84 LEU A N 1
ATOM 573 C CA . LEU A 1 84 ? 1.951 0.557 -16.659 1.00 95.25 84 LEU A CA 1
ATOM 574 C C . LEU A 1 84 ? 3.254 0.791 -17.432 1.00 95.25 84 LEU A C 1
ATOM 576 O O . LEU A 1 84 ? 3.199 1.026 -18.634 1.00 95.25 84 LEU A O 1
ATOM 580 N N . ALA A 1 85 ? 4.410 0.729 -16.765 1.00 94.31 85 ALA A N 1
ATOM 581 C CA . ALA A 1 85 ? 5.715 0.865 -17.411 1.00 94.31 85 ALA A CA 1
ATOM 582 C C . ALA A 1 85 ? 6.382 -0.491 -17.711 1.00 94.31 85 ALA A C 1
ATOM 584 O O . ALA A 1 85 ? 7.512 -0.522 -18.198 1.00 94.31 85 ALA A O 1
ATOM 585 N N . ALA A 1 86 ? 5.720 -1.613 -17.408 1.00 96.12 86 ALA A N 1
ATOM 586 C CA . ALA A 1 86 ? 6.265 -2.933 -17.693 1.00 96.12 86 ALA A CA 1
ATOM 587 C C . ALA A 1 86 ? 6.212 -3.236 -19.203 1.00 96.12 86 ALA A C 1
ATOM 589 O O . ALA A 1 86 ? 5.211 -2.918 -19.849 1.00 96.12 86 ALA A O 1
ATOM 590 N N . PRO A 1 87 ? 7.224 -3.925 -19.767 1.00 97.50 87 PRO A N 1
ATOM 591 C CA . PRO A 1 87 ? 7.176 -4.395 -21.155 1.00 97.50 87 PRO A CA 1
ATOM 592 C C . PRO A 1 87 ? 5.982 -5.319 -21.441 1.00 97.50 87 PRO A C 1
ATOM 594 O O . PRO A 1 87 ? 5.462 -5.335 -22.553 1.00 97.50 87 PRO A O 1
ATOM 597 N N . ASP A 1 88 ? 5.540 -6.069 -20.427 1.00 97.94 88 ASP A N 1
ATOM 598 C CA . ASP A 1 88 ? 4.334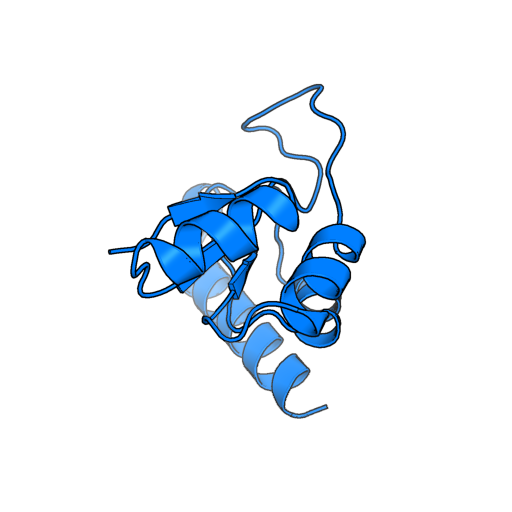 -6.895 -20.454 1.00 97.94 88 ASP A CA 1
ATOM 599 C C . ASP A 1 88 ? 3.493 -6.631 -19.185 1.00 97.94 88 ASP A C 1
ATOM 601 O O . ASP A 1 88 ? 3.737 -7.232 -18.130 1.00 97.94 88 ASP A O 1
ATOM 605 N N . PRO A 1 89 ? 2.487 -5.735 -19.259 1.00 97.81 89 PRO A N 1
ATOM 606 C CA . PRO A 1 89 ? 1.613 -5.414 -18.130 1.00 97.81 89 PRO A CA 1
ATOM 607 C C . PRO A 1 89 ? 0.810 -6.610 -17.608 1.00 97.81 89 PRO A C 1
ATOM 609 O O . PRO A 1 89 ? 0.481 -6.665 -16.419 1.00 97.81 89 PRO A O 1
ATOM 612 N N . LYS A 1 90 ? 0.496 -7.588 -18.469 1.00 98.19 90 LYS A N 1
ATOM 613 C CA . LYS A 1 90 ? -0.232 -8.797 -18.069 1.00 98.19 90 LYS A CA 1
ATOM 614 C C . LYS A 1 90 ? 0.664 -9.683 -17.210 1.00 98.19 90 LYS A C 1
ATOM 616 O O . LYS A 1 90 ? 0.226 -10.124 -16.147 1.00 98.19 90 LYS A O 1
ATOM 621 N N . ALA A 1 91 ? 1.906 -9.908 -17.636 1.00 97.88 91 ALA A N 1
ATOM 622 C CA . ALA A 1 91 ? 2.882 -10.663 -16.855 1.00 97.88 91 ALA A CA 1
ATOM 623 C C . ALA A 1 91 ? 3.206 -9.973 -15.519 1.00 97.88 91 ALA A C 1
ATOM 625 O O . ALA A 1 91 ? 3.216 -10.634 -14.481 1.00 97.88 91 ALA A O 1
ATOM 626 N N . ALA A 1 92 ? 3.387 -8.646 -15.514 1.00 97.38 92 ALA A N 1
ATOM 627 C CA . ALA A 1 92 ? 3.626 -7.876 -14.289 1.00 97.38 92 ALA A CA 1
ATOM 628 C C . ALA A 1 92 ? 2.464 -8.007 -13.288 1.00 97.38 92 ALA A C 1
ATOM 630 O O . ALA A 1 92 ? 2.675 -8.284 -12.107 1.00 97.38 92 ALA A O 1
ATOM 631 N N . SER A 1 93 ? 1.227 -7.892 -13.780 1.00 97.56 93 SER A N 1
ATOM 632 C CA . SER A 1 93 ? 0.016 -8.055 -12.965 1.00 97.56 93 SER A CA 1
ATOM 633 C C . SER A 1 93 ? -0.111 -9.473 -12.393 1.00 97.56 93 SER A C 1
ATOM 635 O O . SER A 1 93 ? -0.476 -9.641 -11.229 1.00 97.56 93 SER A O 1
ATOM 637 N N . ALA A 1 94 ? 0.206 -10.501 -13.190 1.00 97.38 94 ALA A N 1
ATOM 638 C CA . ALA A 1 94 ? 0.195 -11.895 -12.745 1.00 97.38 94 ALA A CA 1
ATOM 639 C C . ALA A 1 94 ? 1.239 -12.151 -11.646 1.00 97.38 94 ALA A C 1
ATOM 641 O O . ALA A 1 94 ? 0.898 -12.748 -10.626 1.00 97.38 94 ALA A O 1
ATOM 642 N N . LYS A 1 95 ? 2.463 -11.630 -11.816 1.00 96.25 95 LYS A N 1
ATOM 643 C CA . LYS A 1 95 ? 3.539 -11.728 -10.819 1.00 96.25 95 LYS A CA 1
ATOM 644 C C . LYS A 1 95 ? 3.145 -11.072 -9.495 1.00 96.25 95 LYS A C 1
ATOM 646 O O . LYS A 1 95 ? 3.335 -11.667 -8.439 1.00 96.25 95 LYS A O 1
ATOM 651 N N . LEU A 1 96 ? 2.570 -9.866 -9.539 1.00 97.00 96 LEU A N 1
ATOM 652 C CA . LEU A 1 96 ? 2.110 -9.174 -8.332 1.00 97.00 96 LEU A CA 1
ATOM 653 C C . LEU A 1 96 ? 1.011 -9.966 -7.613 1.00 97.00 96 LEU A C 1
ATOM 655 O O . LEU A 1 96 ? 1.066 -10.132 -6.398 1.00 97.00 96 LEU A O 1
ATOM 659 N N . LYS A 1 97 ? 0.034 -10.491 -8.362 1.00 96.69 97 LYS A N 1
ATOM 660 C CA . LYS A 1 97 ? -1.033 -11.330 -7.803 1.00 96.69 97 LYS A CA 1
ATOM 661 C C . LYS A 1 97 ? -0.474 -12.581 -7.123 1.00 96.69 97 LYS A C 1
ATOM 663 O O . LYS A 1 97 ? -0.894 -12.892 -6.014 1.00 96.69 97 LYS A O 1
ATOM 668 N N . GLU A 1 98 ? 0.420 -13.306 -7.791 1.00 95.81 98 GLU A N 1
ATOM 669 C CA . GLU A 1 98 ? 1.044 -14.515 -7.243 1.00 95.81 98 GLU A CA 1
ATOM 670 C C . GLU A 1 98 ? 1.795 -14.205 -5.948 1.00 95.81 98 GLU A C 1
ATOM 672 O O . GLU A 1 98 ? 1.602 -14.892 -4.948 1.00 95.81 98 GLU A O 1
ATOM 677 N N . PHE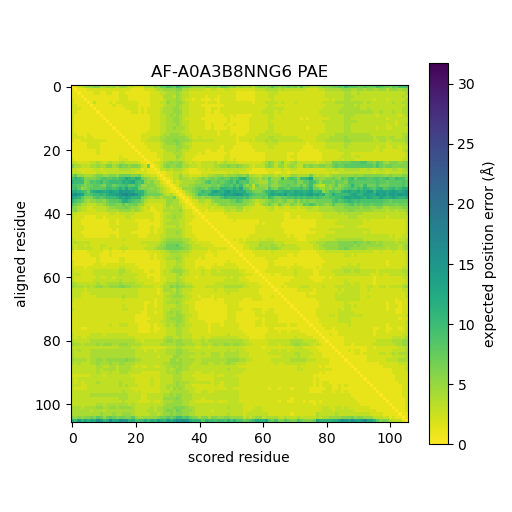 A 1 99 ? 2.578 -13.125 -5.943 1.00 95.38 99 PHE A N 1
ATOM 678 C CA . PHE A 1 99 ? 3.312 -12.707 -4.758 1.00 95.38 99 PHE A CA 1
ATOM 679 C C . PHE A 1 99 ? 2.375 -12.420 -3.580 1.00 95.38 99 PHE A C 1
ATOM 681 O O . PHE A 1 99 ? 2.570 -12.972 -2.504 1.00 95.38 99 PHE A O 1
ATOM 688 N N . LEU A 1 100 ? 1.322 -11.622 -3.792 1.00 96.31 100 LEU A N 1
ATOM 689 C CA . LEU A 1 100 ? 0.350 -11.297 -2.746 1.00 96.31 100 LEU A CA 1
ATOM 690 C C . LEU A 1 100 ? -0.346 -12.547 -2.190 1.00 96.31 100 LEU A C 1
ATOM 692 O O . LEU A 1 100 ? -0.461 -12.698 -0.977 1.00 96.31 100 LEU A O 1
ATOM 696 N N . ILE A 1 101 ? -0.769 -13.468 -3.065 1.00 95.94 101 ILE A N 1
ATOM 697 C CA . ILE A 1 101 ? -1.367 -14.745 -2.647 1.00 95.94 101 ILE A CA 1
ATOM 698 C C . ILE A 1 101 ? -0.389 -15.534 -1.780 1.00 95.94 101 ILE A C 1
ATOM 700 O O . ILE A 1 101 ? -0.792 -16.057 -0.745 1.00 95.94 101 ILE A O 1
ATOM 704 N N . ASN A 1 102 ? 0.882 -15.613 -2.168 1.00 95.19 102 ASN A N 1
ATOM 705 C CA . ASN A 1 102 ? 1.885 -16.316 -1.376 1.00 95.19 102 ASN A CA 1
ATOM 706 C C . ASN A 1 102 ? 2.107 -15.633 -0.021 1.00 95.19 102 ASN A C 1
ATOM 708 O O . ASN A 1 102 ? 2.155 -16.325 0.988 1.00 95.19 102 ASN A O 1
ATOM 712 N N . SER A 1 103 ? 2.162 -14.298 0.025 1.00 94.50 103 SER A N 1
ATOM 713 C CA . SER A 1 103 ? 2.320 -13.543 1.274 1.00 94.50 103 SER A CA 1
ATOM 714 C C . SER A 1 103 ? 1.157 -13.728 2.249 1.00 94.50 103 SER A C 1
ATOM 716 O O . SER A 1 103 ? 1.391 -13.779 3.447 1.00 94.50 103 SER A O 1
ATOM 718 N N . TRP A 1 104 ? -0.086 -13.851 1.773 1.00 93.81 104 TRP A N 1
ATOM 719 C CA . TRP A 1 104 ? -1.236 -14.107 2.656 1.00 93.81 104 TRP A CA 1
ATOM 720 C C . TRP A 1 104 ? -1.332 -15.553 3.160 1.00 93.81 104 TRP A C 1
ATOM 722 O O . TRP A 1 104 ? -2.057 -15.804 4.119 1.00 93.81 104 TRP A O 1
ATOM 732 N N . ASN A 1 105 ? -0.660 -16.499 2.501 1.00 93.06 105 ASN A N 1
ATOM 733 C CA . ASN A 1 105 ? -0.679 -17.919 2.867 1.00 93.06 105 ASN A CA 1
ATOM 734 C C . ASN A 1 105 ? 0.583 -18.375 3.623 1.00 93.06 105 ASN A C 1
ATOM 736 O O . ASN A 1 105 ? 0.677 -19.559 3.954 1.00 93.06 105 ASN A O 1
ATOM 740 N N . ALA A 1 106 ? 1.548 -17.477 3.829 1.00 84.31 106 ALA A N 1
ATOM 741 C CA . ALA A 1 106 ? 2.771 -17.722 4.592 1.00 84.31 106 ALA A CA 1
ATOM 742 C C . ALA A 1 106 ? 2.510 -17.612 6.101 1.00 84.31 106 ALA A C 1
ATOM 744 O O . ALA A 1 106 ? 3.102 -18.429 6.843 1.00 84.31 106 ALA A O 1
#

Radius of gyration: 13.58 Å; Cα contacts (8 Å, |Δi|>4): 181; chains: 1; bounding box: 30×32×37 Å

Sequence (106 aa):
IGRSVHSSSAALAAEKEGADFLVVGTMYASSSHPGEEPAGPGLMRDISGTCRLPLIGIGGVTPENAGELVEAGASGVAVITNILAAPDPKAASAKLKEFLINSWNA

Nearest PDB structures (foldseek):
  1xi3-assembly1_B  TM=9.421E-01  e=6.838E-09  Pyrococcus furiosus
  3qh2-assembly1_B  TM=9.265E-01  e=7.780E-09  Bacillus subtilis
  3qh2-assembly2_C  TM=9.201E-01  e=7.780E-09  Bacillus subtilis
  3qh2-assembly1_A  TM=9.298E-01  e=2.827E-08  Bacillu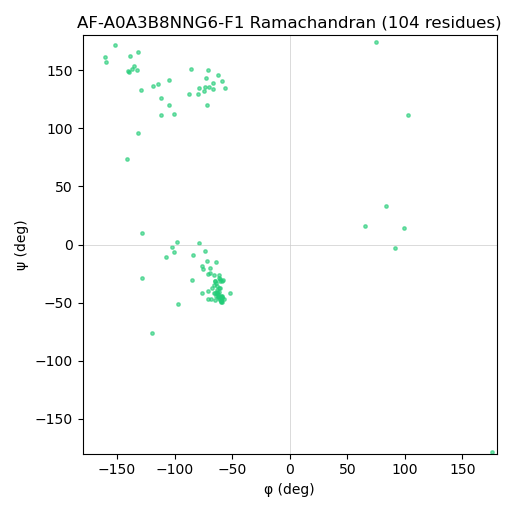s subtilis
  1yad-assembly1_B  TM=9.318E-01  e=4.440E-08  Bacillus subtilis